Protein AF-A0A6A4LJL3-F1 (afdb_monomer)

Mean predicted aligned error: 9.76 Å

Secondary structure (DSSP, 8-state):
-TTHHHHT--HHHHHHHHHB----HHHHHHHHHHHHHHHHHHHHHTTTS-THHHHHHHHHHHHHHHHHHHS-HHHHHHHHHHHHHHHHHHHHHHHHHS-GGGS-TT--HHHHHHHHHHHHHHHHHHHB-

Solvent-accessible surface area (backbone atoms only — not comparable to full-atom values): 7055 Å² total; per-residue (Å²): 125,76,73,67,68,64,74,72,50,52,73,68,54,52,51,47,50,70,53,28,48,78,60,62,66,70,60,50,49,55,50,49,49,53,54,49,50,48,49,52,51,38,66,74,38,44,83,82,52,74,52,62,67,56,49,49,51,53,45,52,53,29,21,53,57,30,20,74,73,66,80,33,61,68,61,18,41,54,49,38,52,50,25,39,52,50,12,40,55,50,16,66,57,51,58,79,69,50,62,71,92,77,55,56,93,66,63,47,74,66,48,54,27,48,52,38,18,49,52,34,33,50,51,43,46,46,31,55,107

pLDDT: mean 75.43, std 11.94, range [40.31, 89.44]

Radius of gyration: 16.54 Å; Cα contacts (8 Å, |Δi|>4): 120; chains: 1; bounding box: 37×38×38 Å

InterPro domains:
  IPR021788 Protein CHAPERONE-LIKE PROTEIN OF POR1-like [PF11833] (4-128)
  IPR021788 Protein CHAPERONE-LIKE PROTEIN OF POR1-like [PTHR33372] (2-128)

Sequence (129 aa):
MLKKQVQESPPWFKNLLGFVEVPPTVIILRRLFLFAFIAGWSIMNSAETGPAFQVAISLGACIYFLNGKKKSLAKASMIGLGLLVAGWICGSFLVPAIPAALLHPSWTLELLTSLVAYVFLFLGCTFLK

Organism: NCBI:txid262921

Nearest PDB structures (foldseek):
  8e6n-assembly1_A  TM=2.607E-01  e=3.051E+00  Deinococcus radiodurans

Structure (mmCIF, N/CA/C/O backbone):
data_AF-A0A6A4LJL3-F1
#
_entry.id   AF-A0A6A4LJL3-F1
#
loop_
_atom_site.group_PDB
_atom_site.id
_atom_site.type_symbol
_atom_site.label_atom_id
_atom_site.label_alt_id
_atom_site.label_comp_id
_atom_site.label_asym_id
_atom_site.label_entity_id
_atom_site.label_seq_id
_atom_site.pdbx_PDB_ins_code
_atom_site.Cartn_x
_atom_site.Cartn_y
_atom_site.Cartn_z
_atom_site.occupancy
_atom_site.B_iso_or_equiv
_atom_site.auth_seq_id
_atom_site.auth_comp_id
_atom_site.auth_asym_id
_atom_site.auth_atom_id
_atom_site.pdbx_PDB_model_num
ATOM 1 N N . MET A 1 1 ? -22.811 -24.964 -1.509 1.00 40.31 1 MET A N 1
ATOM 2 C CA . MET A 1 1 ? -21.589 -25.774 -1.290 1.00 40.31 1 MET A CA 1
ATOM 3 C C . MET A 1 1 ? -20.350 -24.969 -0.861 1.00 40.31 1 MET A C 1
ATOM 5 O O . MET A 1 1 ? -19.487 -25.570 -0.241 1.00 40.31 1 MET A O 1
ATOM 9 N N . LEU A 1 2 ? -20.272 -23.636 -1.033 1.00 46.31 2 LEU A N 1
ATOM 10 C CA . LEU A 1 2 ? -19.121 -22.841 -0.543 1.00 46.31 2 LEU A CA 1
ATOM 11 C C . LEU A 1 2 ? -19.041 -22.647 0.988 1.00 46.31 2 LEU A C 1
ATOM 13 O O . LEU A 1 2 ? -17.956 -22.442 1.517 1.00 46.31 2 LEU A O 1
ATOM 17 N N . LYS A 1 3 ? -20.155 -22.736 1.732 1.00 47.81 3 LYS A N 1
ATOM 18 C CA . LYS A 1 3 ? -20.137 -22.529 3.197 1.00 47.81 3 LYS A CA 1
ATOM 19 C C . LYS A 1 3 ? -19.410 -23.627 3.988 1.00 47.81 3 LYS A C 1
ATOM 21 O O . LYS A 1 3 ? -18.960 -23.348 5.092 1.00 47.81 3 LYS A O 1
ATOM 26 N N . LYS A 1 4 ? -19.267 -24.846 3.446 1.00 42.78 4 LYS A N 1
ATOM 27 C CA . LYS A 1 4 ? -18.616 -25.962 4.164 1.00 42.78 4 LYS A CA 1
ATOM 28 C C . LYS A 1 4 ? -17.084 -25.868 4.195 1.00 42.78 4 LYS A C 1
ATOM 30 O O . LYS A 1 4 ? -16.488 -26.365 5.136 1.00 42.78 4 LYS A O 1
ATOM 35 N N . GLN A 1 5 ? -16.453 -25.184 3.238 1.00 48.59 5 GLN A N 1
ATOM 36 C CA . GLN A 1 5 ? -14.987 -25.027 3.191 1.00 48.59 5 GLN A CA 1
ATOM 37 C C . GLN A 1 5 ? -14.458 -23.977 4.190 1.00 48.59 5 GLN A C 1
ATOM 39 O O . GLN A 1 5 ? -13.281 -23.968 4.529 1.00 48.59 5 GLN A O 1
ATOM 44 N N . VAL A 1 6 ? -15.330 -23.103 4.705 1.00 52.81 6 VAL A N 1
ATOM 45 C CA . VAL A 1 6 ? -14.954 -22.052 5.671 1.00 52.81 6 VAL A CA 1
ATOM 46 C C . VAL A 1 6 ? -14.882 -22.588 7.108 1.00 52.81 6 VAL A C 1
ATOM 48 O O . VAL A 1 6 ? -14.152 -22.054 7.939 1.00 52.81 6 VAL A O 1
ATOM 51 N N . GLN A 1 7 ? -15.610 -23.661 7.424 1.00 48.47 7 GLN A N 1
ATOM 52 C CA . GLN A 1 7 ? -15.701 -24.176 8.795 1.00 48.47 7 GLN A CA 1
ATOM 53 C C . GLN A 1 7 ? -14.464 -25.001 9.208 1.00 48.47 7 GLN A C 1
ATOM 55 O O . GLN A 1 7 ? -14.055 -24.936 10.369 1.00 48.47 7 GLN A O 1
ATOM 60 N N . GLU A 1 8 ? -13.820 -25.647 8.230 1.00 47.78 8 GLU A N 1
ATOM 61 C CA . GLU A 1 8 ? -12.560 -26.411 8.330 1.00 47.78 8 GLU A CA 1
ATOM 62 C C . GLU A 1 8 ? -11.305 -25.534 8.167 1.00 47.78 8 GLU A C 1
ATOM 64 O O . GLU A 1 8 ? -10.205 -26.022 7.922 1.00 47.78 8 GLU A O 1
ATOM 69 N N . SER A 1 9 ? -11.440 -24.209 8.264 1.00 51.44 9 SER A N 1
ATOM 70 C CA . SER A 1 9 ? -10.271 -23.339 8.184 1.00 51.44 9 SER A CA 1
ATOM 71 C C . SER A 1 9 ? -9.403 -23.525 9.443 1.00 51.44 9 SER A C 1
ATOM 73 O O . SER A 1 9 ? -9.909 -23.348 10.560 1.00 51.44 9 SER A O 1
ATOM 75 N N . PRO A 1 10 ? -8.119 -23.899 9.283 1.00 61.06 10 PRO A N 1
ATOM 76 C CA . PRO A 1 10 ? -7.225 -24.273 10.377 1.00 61.06 10 PRO A CA 1
ATOM 77 C C . PRO A 1 10 ? -7.062 -23.141 11.409 1.00 61.06 10 PRO A C 1
ATOM 79 O O . PRO A 1 10 ? -7.276 -21.970 11.085 1.00 61.06 10 PRO A O 1
ATOM 82 N N . PRO A 1 11 ? -6.680 -23.445 12.665 1.00 62.72 11 PRO A N 1
ATOM 83 C CA . PRO A 1 11 ? -6.631 -22.461 13.754 1.00 62.72 11 PRO A CA 1
ATOM 84 C C . PRO A 1 11 ? -5.751 -21.241 13.440 1.00 62.72 11 PRO A C 1
ATOM 86 O O . PRO A 1 11 ? -6.071 -20.133 13.861 1.00 62.72 11 PRO A O 1
ATOM 89 N N . TRP A 1 12 ? -4.710 -21.402 12.617 1.00 63.44 12 TRP A N 1
ATOM 90 C CA . TRP A 1 12 ? -3.900 -20.285 12.120 1.00 63.44 12 TRP A CA 1
ATOM 91 C C . TRP A 1 12 ? -4.677 -19.342 11.185 1.00 63.44 12 TRP A C 1
ATOM 93 O O . TRP A 1 12 ? -4.475 -18.134 11.239 1.00 63.44 12 TRP A O 1
ATOM 103 N N . PHE A 1 13 ? -5.609 -19.861 10.379 1.00 66.25 13 PHE A N 1
ATOM 104 C CA . PHE A 1 13 ? -6.457 -19.075 9.479 1.00 66.25 13 PHE A CA 1
ATOM 105 C C . PHE A 1 13 ? -7.513 -18.289 10.259 1.00 66.25 13 PHE A C 1
ATOM 107 O O . PHE A 1 13 ? -7.790 -17.135 9.947 1.00 66.25 13 PHE A O 1
ATOM 114 N N . LYS A 1 14 ? -8.061 -18.883 11.328 1.00 62.69 14 LYS A N 1
ATOM 115 C CA . LYS A 1 14 ? -8.950 -18.183 12.270 1.00 62.69 14 LYS A CA 1
ATOM 116 C C . LYS A 1 14 ? -8.205 -17.100 13.058 1.00 62.69 14 LYS A C 1
ATOM 118 O O . LYS A 1 14 ? -8.754 -16.018 13.231 1.00 62.69 14 LYS A O 1
ATOM 123 N N . ASN A 1 15 ? -6.953 -17.338 13.463 1.00 66.44 15 ASN A N 1
ATOM 124 C CA . ASN A 1 15 ? -6.105 -16.305 14.074 1.00 66.44 15 ASN A CA 1
ATOM 125 C C . ASN A 1 15 ? -5.753 -15.180 13.090 1.00 66.44 15 ASN A C 1
ATOM 127 O O . ASN A 1 15 ? -5.806 -14.009 13.465 1.00 66.44 15 ASN A O 1
ATOM 131 N N . LEU A 1 16 ? -5.452 -15.517 11.831 1.00 64.56 16 LEU A N 1
ATOM 132 C CA . LEU A 1 16 ? -5.260 -14.526 10.773 1.00 64.56 16 LEU A CA 1
ATOM 133 C C . LEU A 1 16 ? -6.531 -13.711 10.552 1.00 64.56 16 LEU A C 1
ATOM 135 O O . LEU A 1 16 ? -6.443 -12.496 10.564 1.00 64.56 16 LEU A O 1
ATOM 139 N N . LEU A 1 17 ? -7.705 -14.341 10.444 1.00 60.09 17 LEU A N 1
ATOM 140 C CA . LEU A 1 17 ? -9.000 -13.651 10.347 1.00 60.09 17 LEU A CA 1
ATOM 141 C C . LEU A 1 17 ? -9.346 -12.835 11.607 1.00 60.09 17 LEU A C 1
ATOM 143 O O . LEU A 1 17 ? -10.071 -11.850 11.523 1.00 60.09 17 LEU A O 1
ATOM 147 N N . GLY A 1 18 ? -8.829 -13.210 12.778 1.00 63.78 18 GLY A N 1
ATOM 148 C CA . GLY A 1 18 ? -8.961 -12.426 14.010 1.00 63.78 18 GLY A CA 1
ATOM 149 C C . GLY A 1 18 ? -8.154 -11.124 13.968 1.00 63.78 18 GLY A C 1
ATOM 150 O O . GLY A 1 18 ? -8.633 -10.081 14.419 1.00 63.78 18 GLY A O 1
ATOM 151 N N . PHE A 1 19 ? -6.959 -11.174 13.373 1.00 60.72 19 PHE A N 1
ATOM 152 C CA . PHE A 1 19 ? -6.115 -10.007 13.095 1.00 60.72 19 PHE A CA 1
ATOM 153 C C . PHE A 1 19 ? -6.534 -9.239 11.834 1.00 60.72 19 PHE A C 1
ATOM 155 O O . PHE A 1 19 ? -6.229 -8.050 11.716 1.00 60.72 19 PHE A O 1
ATOM 162 N N . VAL A 1 20 ? -7.237 -9.909 10.917 1.00 65.25 20 VAL A N 1
ATOM 163 C CA . VAL A 1 20 ? -7.650 -9.398 9.615 1.00 65.25 20 VAL A CA 1
ATOM 164 C C . VAL A 1 20 ? -9.148 -9.127 9.583 1.00 65.25 20 VAL A C 1
ATOM 166 O O . VAL A 1 20 ? -9.962 -10.009 9.321 1.00 65.25 20 VAL A O 1
ATOM 169 N N . GLU A 1 21 ? -9.539 -7.881 9.833 1.00 64.00 21 GLU A N 1
ATOM 170 C CA . GLU A 1 21 ? -10.948 -7.506 9.763 1.00 64.00 21 GLU A CA 1
ATOM 171 C C . GLU A 1 21 ? -11.334 -7.214 8.318 1.00 64.00 21 GLU A C 1
ATOM 173 O O . GLU A 1 21 ? -11.087 -6.113 7.840 1.00 64.00 21 GLU A O 1
ATOM 178 N N . VAL A 1 22 ? -11.950 -8.187 7.636 1.00 62.38 22 VAL A N 1
ATOM 179 C CA . VAL A 1 22 ? -12.444 -8.023 6.261 1.00 62.38 22 VAL A CA 1
ATOM 180 C C . VAL A 1 22 ? -13.530 -6.939 6.249 1.00 62.38 22 VAL A C 1
ATOM 182 O O . VAL A 1 22 ? -14.636 -7.173 6.747 1.00 62.38 22 VAL A O 1
ATOM 185 N N . PRO A 1 23 ? -13.243 -5.733 5.726 1.00 64.62 23 PRO A N 1
ATOM 186 C CA . PRO A 1 23 ? -14.218 -4.662 5.716 1.00 64.62 23 PRO A CA 1
ATOM 187 C C . PRO A 1 23 ? -15.289 -4.950 4.650 1.00 64.62 23 PRO A C 1
ATOM 189 O O . PRO A 1 23 ? -15.084 -5.792 3.772 1.00 64.62 23 PRO A O 1
ATOM 192 N N . PRO A 1 24 ? -16.435 -4.245 4.686 1.00 71.56 24 PRO A N 1
ATOM 193 C CA . PRO A 1 24 ? -17.473 -4.362 3.668 1.00 71.56 24 PRO A CA 1
ATOM 194 C C . PRO A 1 24 ? -16.888 -4.310 2.255 1.00 71.56 24 PRO A C 1
ATOM 196 O O . PRO A 1 24 ? -16.074 -3.432 1.956 1.00 71.56 24 PRO A O 1
ATOM 199 N N . THR A 1 25 ? -17.333 -5.208 1.372 1.00 70.25 25 THR A N 1
ATOM 200 C CA . THR A 1 25 ? -16.815 -5.353 -0.001 1.00 70.25 25 THR A CA 1
ATOM 201 C C . THR A 1 25 ? -16.787 -4.025 -0.760 1.00 70.25 25 THR A C 1
ATOM 203 O O . THR A 1 25 ? -15.860 -3.765 -1.515 1.00 70.25 25 THR A O 1
ATOM 206 N N . VAL A 1 26 ? -17.744 -3.135 -0.491 1.00 74.81 26 VAL A N 1
ATOM 207 C CA . VAL A 1 26 ? -17.833 -1.786 -1.073 1.00 74.81 26 VAL A CA 1
ATOM 208 C C . VAL A 1 26 ? -16.612 -0.915 -0.737 1.00 74.81 26 VAL A C 1
ATOM 210 O O . VAL A 1 26 ? -16.129 -0.163 -1.580 1.00 74.81 26 VAL A O 1
ATOM 213 N N . ILE A 1 27 ? -16.073 -1.031 0.481 1.00 76.31 27 ILE A N 1
ATOM 214 C CA . ILE A 1 27 ? -14.883 -0.293 0.933 1.00 76.31 27 ILE A CA 1
ATOM 215 C C . ILE A 1 27 ? -13.625 -0.865 0.279 1.00 76.31 27 ILE A C 1
ATOM 217 O O . ILE A 1 27 ? -12.773 -0.099 -0.171 1.00 76.31 27 ILE A O 1
ATOM 221 N N . ILE A 1 28 ? -13.532 -2.196 0.195 1.00 79.00 28 ILE A N 1
ATOM 222 C CA . ILE A 1 28 ? -12.442 -2.893 -0.501 1.00 79.00 28 ILE A CA 1
ATOM 223 C C . ILE A 1 28 ? -12.407 -2.452 -1.960 1.00 79.00 28 ILE A C 1
ATOM 225 O O . ILE A 1 28 ? -11.370 -2.008 -2.438 1.00 79.00 28 ILE A O 1
ATOM 229 N N . LEU A 1 29 ? -13.554 -2.507 -2.640 1.00 79.88 29 LEU A N 1
ATOM 230 C CA . LEU A 1 29 ? -13.675 -2.138 -4.044 1.00 79.88 29 LEU A CA 1
ATOM 231 C C . LEU A 1 29 ? -13.299 -0.670 -4.260 1.00 79.88 29 LEU A C 1
ATOM 233 O O . LEU A 1 29 ? -12.522 -0.373 -5.156 1.00 79.88 29 LEU A O 1
ATOM 237 N N . ARG A 1 30 ? -13.773 0.248 -3.406 1.00 81.38 30 ARG A N 1
ATOM 238 C CA . ARG A 1 30 ? -13.450 1.682 -3.500 1.00 81.38 30 ARG A CA 1
ATOM 239 C C . ARG A 1 30 ? -11.949 1.951 -3.372 1.00 81.38 30 ARG A C 1
ATOM 241 O O . ARG A 1 30 ? -11.411 2.777 -4.104 1.00 81.38 30 ARG A O 1
ATOM 248 N N . ARG A 1 31 ? -11.272 1.255 -2.455 1.00 83.44 31 ARG A N 1
ATOM 249 C CA . ARG A 1 31 ? -9.812 1.338 -2.295 1.00 83.44 31 ARG A CA 1
ATOM 250 C C . ARG A 1 31 ? -9.104 0.715 -3.488 1.00 83.44 31 ARG A C 1
ATOM 252 O O . ARG A 1 31 ? -8.224 1.348 -4.051 1.00 83.44 31 ARG A O 1
ATOM 259 N N . LEU A 1 32 ? -9.528 -0.474 -3.906 1.00 84.06 32 LEU A N 1
ATOM 260 C CA . LEU A 1 32 ? -8.944 -1.192 -5.033 1.00 84.06 32 LEU A CA 1
ATOM 261 C C . LEU A 1 32 ? -9.041 -0.362 -6.309 1.00 84.06 32 LEU A C 1
ATOM 263 O O . LEU A 1 32 ? -8.049 -0.234 -7.007 1.00 84.06 32 LEU A O 1
ATOM 267 N N . PHE A 1 33 ? -10.184 0.275 -6.562 1.00 85.88 33 PHE A N 1
ATOM 268 C CA . PHE A 1 33 ? -10.351 1.205 -7.674 1.00 85.88 33 PHE A CA 1
ATOM 269 C C . PHE A 1 33 ? -9.369 2.368 -7.598 1.00 85.88 33 PHE A C 1
ATOM 271 O O . PHE A 1 33 ? -8.748 2.677 -8.604 1.00 85.88 33 PHE A O 1
ATOM 278 N N . LEU A 1 34 ? -9.193 2.985 -6.426 1.00 86.06 34 LEU A N 1
ATOM 279 C CA . LEU A 1 34 ? -8.262 4.100 -6.252 1.00 86.06 34 LEU A CA 1
ATOM 280 C C . LEU A 1 34 ? -6.809 3.673 -6.510 1.00 86.06 34 LEU A C 1
ATOM 282 O O . LEU A 1 34 ? -6.115 4.317 -7.291 1.00 86.06 34 LEU A O 1
ATOM 286 N N . PHE A 1 35 ? -6.367 2.559 -5.923 1.00 84.94 35 PHE A N 1
ATOM 287 C CA . PHE A 1 35 ? -5.023 2.020 -6.155 1.00 84.94 35 PHE A CA 1
ATOM 288 C C . PHE A 1 35 ? -4.831 1.542 -7.601 1.00 84.94 35 PHE A C 1
ATOM 290 O O . PHE A 1 35 ? -3.772 1.779 -8.171 1.00 84.94 35 PHE A O 1
ATOM 297 N N . ALA A 1 36 ? -5.846 0.936 -8.222 1.00 86.69 36 ALA A N 1
ATOM 298 C CA . ALA A 1 36 ? -5.803 0.505 -9.618 1.00 86.69 36 ALA A CA 1
ATOM 299 C C . ALA A 1 36 ? -5.757 1.695 -10.585 1.00 86.69 36 ALA A C 1
ATOM 301 O O . ALA A 1 36 ? -5.011 1.654 -11.559 1.00 86.69 36 ALA A O 1
ATOM 302 N N . PHE A 1 37 ? -6.494 2.774 -10.302 1.00 88.69 37 PHE A N 1
ATOM 303 C CA . PHE A 1 37 ? -6.424 4.009 -11.084 1.00 88.69 37 PHE A CA 1
ATOM 304 C C . PHE A 1 37 ? -5.042 4.645 -10.986 1.00 88.69 37 PHE A C 1
ATOM 306 O O . PHE A 1 37 ? -4.470 5.026 -12.001 1.00 88.69 37 PHE A O 1
ATOM 313 N N . ILE A 1 38 ? -4.487 4.726 -9.774 1.00 86.75 38 ILE A N 1
ATOM 314 C CA . ILE A 1 38 ? -3.144 5.265 -9.548 1.00 86.75 38 ILE A CA 1
ATOM 315 C C . ILE A 1 38 ? -2.095 4.393 -10.248 1.00 86.75 38 ILE A C 1
ATOM 317 O O . ILE A 1 38 ? -1.220 4.933 -10.917 1.00 86.75 38 ILE A O 1
ATOM 321 N N . ALA A 1 39 ? -2.211 3.067 -10.156 1.00 85.12 39 ALA A N 1
ATOM 322 C CA . ALA A 1 39 ? -1.336 2.120 -10.843 1.00 85.12 39 ALA A CA 1
ATOM 323 C C . ALA A 1 39 ? -1.416 2.268 -12.370 1.00 85.12 39 ALA A C 1
ATOM 325 O O . ALA A 1 39 ? -0.384 2.384 -13.025 1.00 85.12 39 ALA A O 1
ATOM 326 N N . GLY A 1 40 ? -2.624 2.341 -12.936 1.00 85.81 40 GLY A N 1
ATOM 327 C CA . GLY A 1 40 ? -2.832 2.574 -14.367 1.00 85.81 40 GLY A CA 1
ATOM 328 C C . GLY A 1 40 ? -2.264 3.920 -14.822 1.00 85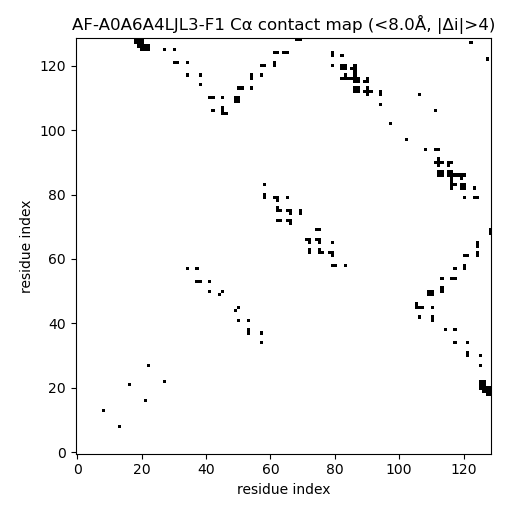.81 40 GLY A C 1
ATOM 329 O O . GLY A 1 40 ? -1.536 3.981 -15.810 1.00 85.81 40 GLY A O 1
ATOM 330 N N . TRP A 1 41 ? -2.500 4.982 -14.047 1.00 84.25 41 TRP A N 1
ATOM 331 C CA . TRP A 1 41 ? -1.897 6.295 -14.284 1.00 84.25 41 TRP A CA 1
ATOM 332 C C . TRP A 1 41 ? -0.369 6.233 -14.232 1.00 84.25 41 TRP A C 1
ATOM 334 O O . TRP A 1 41 ? 0.303 6.920 -14.993 1.00 84.25 41 TRP A O 1
ATOM 344 N N . SER A 1 42 ? 0.185 5.402 -13.346 1.00 81.94 42 SER A N 1
ATOM 345 C CA . SER A 1 42 ? 1.630 5.228 -13.168 1.00 81.94 42 SER A CA 1
ATOM 346 C C . SER A 1 42 ? 2.237 4.589 -14.392 1.00 81.94 42 SER A C 1
ATOM 348 O O . SER A 1 42 ? 3.189 5.132 -14.934 1.00 81.94 42 SER A O 1
ATOM 350 N N . ILE A 1 43 ? 1.612 3.527 -14.901 1.00 79.81 43 ILE A N 1
ATOM 351 C CA . ILE A 1 43 ? 2.039 2.833 -16.120 1.00 79.81 43 ILE A CA 1
ATOM 352 C C . ILE A 1 43 ? 1.985 3.770 -17.338 1.00 79.81 43 ILE A C 1
ATOM 354 O O . ILE A 1 43 ? 2.900 3.766 -18.156 1.00 79.81 43 ILE A O 1
ATOM 358 N N . MET A 1 44 ? 0.953 4.614 -17.447 1.00 79.94 44 MET A N 1
ATOM 359 C CA . MET A 1 44 ? 0.825 5.565 -18.560 1.00 79.94 44 MET A CA 1
ATOM 360 C C . MET A 1 44 ? 1.835 6.722 -18.496 1.00 79.94 44 MET A C 1
ATOM 362 O O . MET A 1 44 ? 2.349 7.123 -19.534 1.00 79.94 44 MET A O 1
ATOM 366 N N . ASN A 1 45 ? 2.138 7.246 -17.301 1.00 74.69 45 ASN A N 1
ATOM 367 C CA . ASN A 1 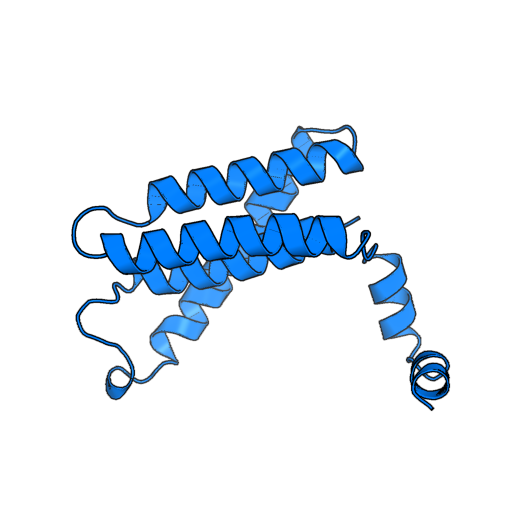45 ? 3.090 8.352 -17.098 1.00 74.69 45 ASN A CA 1
ATOM 368 C C . ASN A 1 45 ? 4.520 7.894 -16.753 1.00 74.69 45 ASN A C 1
ATOM 370 O O . ASN A 1 45 ? 5.380 8.729 -16.474 1.00 74.69 45 ASN A O 1
ATOM 374 N N . SER A 1 46 ? 4.799 6.585 -16.799 1.00 66.25 46 SER A N 1
ATOM 375 C CA . SER A 1 46 ? 6.096 5.994 -16.420 1.00 66.25 46 SER A CA 1
ATOM 376 C C . SER A 1 46 ? 7.288 6.571 -17.183 1.00 66.25 46 SER A C 1
ATOM 378 O O . SER A 1 46 ? 8.418 6.478 -16.711 1.00 66.25 46 SER A O 1
ATOM 380 N N . ALA A 1 47 ? 7.034 7.138 -18.363 1.00 61.97 47 ALA A N 1
ATOM 381 C CA . ALA A 1 47 ? 8.048 7.674 -19.256 1.00 61.97 47 ALA A CA 1
ATOM 382 C C . ALA A 1 47 ? 8.509 9.101 -18.900 1.00 61.97 47 ALA A C 1
ATOM 384 O O . ALA A 1 47 ? 9.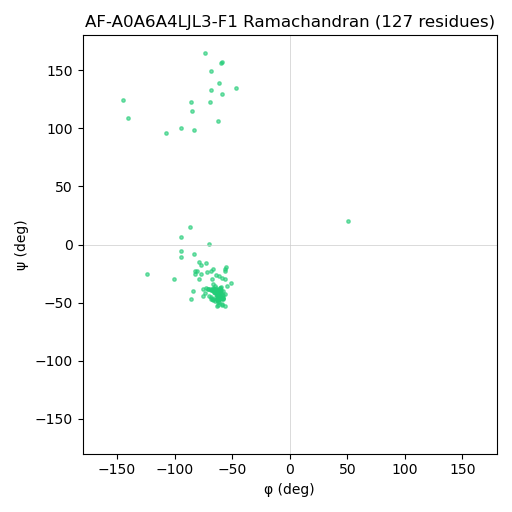619 9.464 -19.274 1.00 61.97 47 ALA A O 1
ATOM 385 N N . GLU A 1 48 ? 7.704 9.901 -18.184 1.00 62.47 48 GLU A N 1
ATOM 386 C CA . GLU A 1 48 ? 7.977 11.343 -18.007 1.00 62.47 48 GLU A CA 1
ATOM 387 C C . GLU A 1 48 ? 8.068 11.802 -16.548 1.00 62.47 48 GLU A C 1
ATOM 389 O O . GLU A 1 48 ? 8.720 12.801 -16.248 1.00 62.47 48 GLU A O 1
ATOM 394 N N . THR A 1 49 ? 7.434 11.106 -15.602 1.00 64.25 49 THR A N 1
ATOM 395 C CA . THR A 1 49 ? 7.492 11.473 -14.180 1.00 64.25 49 THR A CA 1
ATOM 396 C C . THR A 1 49 ? 7.498 10.210 -13.329 1.00 64.25 49 THR A C 1
ATOM 398 O O . THR A 1 49 ? 6.618 9.363 -13.453 1.00 64.25 49 THR A O 1
ATOM 401 N N . GLY A 1 50 ? 8.503 10.060 -12.464 1.00 66.56 50 GLY A N 1
ATOM 402 C CA . GLY A 1 50 ? 8.640 8.874 -11.618 1.00 66.56 50 GLY A CA 1
ATOM 403 C C . GLY A 1 50 ? 7.435 8.646 -10.684 1.00 66.56 50 GLY A C 1
ATOM 404 O O . GLY A 1 50 ? 6.746 9.598 -10.303 1.00 66.56 50 GLY A O 1
ATOM 405 N N . PRO A 1 51 ? 7.201 7.401 -10.231 1.00 80.69 51 PRO A N 1
ATOM 406 C CA . PRO A 1 51 ? 6.002 7.007 -9.478 1.00 80.69 51 PRO A CA 1
ATOM 407 C C . PRO A 1 51 ? 5.918 7.577 -8.049 1.00 80.69 51 PRO A C 1
ATOM 409 O O . PRO A 1 51 ? 4.948 7.331 -7.332 1.00 80.69 51 PRO A O 1
ATOM 412 N N . ALA A 1 52 ? 6.898 8.367 -7.606 1.00 84.31 52 ALA A N 1
ATOM 413 C CA . ALA A 1 52 ? 7.001 8.868 -6.235 1.00 84.31 52 ALA A CA 1
ATOM 414 C C . ALA A 1 52 ? 5.759 9.651 -5.770 1.00 84.31 52 ALA A C 1
ATOM 416 O O . ALA A 1 52 ? 5.264 9.436 -4.662 1.00 84.31 52 ALA A O 1
ATOM 417 N N . PHE A 1 53 ? 5.204 10.519 -6.623 1.00 83.56 53 PHE A N 1
ATOM 418 C CA . PHE A 1 53 ? 3.996 11.283 -6.287 1.00 83.56 53 PHE A CA 1
ATOM 419 C C . PHE A 1 53 ? 2.786 10.367 -6.062 1.00 83.56 53 PHE A C 1
ATOM 421 O O . PHE A 1 53 ? 1.989 10.541 -5.140 1.00 83.56 53 PHE A O 1
ATOM 428 N N . GLN A 1 54 ? 2.692 9.331 -6.881 1.00 84.81 54 GLN A N 1
ATOM 429 C CA . GLN A 1 54 ? 1.622 8.348 -6.843 1.00 84.81 54 GLN A CA 1
ATOM 430 C C . GLN A 1 54 ? 1.745 7.456 -5.608 1.00 84.81 54 GLN A C 1
ATOM 432 O O . GLN A 1 54 ? 0.748 7.179 -4.939 1.00 84.81 54 GLN A O 1
ATOM 437 N N . VAL A 1 55 ? 2.981 7.107 -5.234 1.00 87.31 55 VAL A N 1
ATOM 438 C CA . VAL A 1 55 ? 3.303 6.467 -3.954 1.00 87.31 55 VAL A CA 1
ATOM 439 C C . VAL A 1 55 ? 2.882 7.327 -2.776 1.00 87.31 55 VAL A C 1
ATOM 441 O O . VAL A 1 55 ? 2.180 6.815 -1.902 1.00 87.31 55 VAL A O 1
ATOM 444 N N . ALA A 1 56 ? 3.189 8.621 -2.776 1.00 88.44 56 ALA A N 1
ATOM 445 C CA . ALA A 1 56 ? 2.780 9.521 -1.701 1.00 88.44 56 ALA A CA 1
ATOM 446 C C . ALA A 1 56 ? 1.250 9.600 -1.546 1.00 88.44 56 ALA A C 1
ATOM 448 O O . ALA A 1 56 ? 0.744 9.477 -0.428 1.00 88.44 56 ALA A O 1
ATOM 449 N N . ILE A 1 57 ? 0.500 9.726 -2.648 1.00 87.50 57 ILE A N 1
ATOM 450 C CA . ILE A 1 57 ? -0.975 9.714 -2.617 1.00 87.50 57 ILE A CA 1
ATOM 451 C C . ILE A 1 57 ? -1.490 8.383 -2.063 1.00 87.50 57 ILE A C 1
ATOM 453 O O . ILE A 1 57 ? -2.366 8.365 -1.197 1.00 87.50 57 ILE A O 1
ATOM 457 N N . SER A 1 58 ? -0.936 7.269 -2.540 1.00 86.62 58 SER A N 1
ATOM 458 C CA . SER A 1 58 ? -1.347 5.927 -2.129 1.00 86.62 58 SER A CA 1
ATOM 459 C C . SER A 1 58 ? -1.089 5.679 -0.632 1.00 86.62 58 SER A C 1
ATOM 461 O O . SER A 1 58 ? -1.945 5.140 0.076 1.00 86.62 58 SER A O 1
ATOM 463 N N . LEU A 1 59 ? 0.045 6.167 -0.119 1.00 89.00 59 LEU A N 1
ATOM 464 C CA . LEU A 1 59 ? 0.419 6.119 1.290 1.00 89.00 59 LEU A CA 1
ATOM 465 C C . LEU A 1 59 ? -0.495 7.021 2.127 1.00 89.00 59 LEU A C 1
ATOM 467 O O . LEU A 1 59 ? -1.010 6.584 3.153 1.00 89.00 59 LEU A O 1
ATOM 471 N N . GLY A 1 60 ? -0.757 8.247 1.673 1.00 88.19 60 GLY A N 1
ATOM 472 C CA . GLY A 1 60 ? -1.674 9.175 2.336 1.00 88.19 60 GLY A CA 1
ATOM 473 C C . GLY A 1 60 ? -3.092 8.610 2.442 1.00 88.19 60 GLY A C 1
ATOM 474 O O . GLY A 1 60 ? -3.685 8.627 3.522 1.00 88.19 60 GLY A O 1
ATOM 475 N N . ALA A 1 61 ? -3.610 8.024 1.358 1.00 87.25 61 ALA A N 1
ATOM 476 C CA . ALA A 1 61 ? -4.901 7.341 1.352 1.00 87.25 61 ALA A CA 1
ATOM 477 C C . ALA A 1 61 ? -4.914 6.149 2.324 1.00 87.25 61 ALA A C 1
ATOM 479 O O . ALA A 1 61 ? -5.848 6.006 3.115 1.00 87.25 61 ALA A O 1
ATOM 480 N N . CYS A 1 62 ? -3.859 5.329 2.314 1.00 87.44 62 CYS A N 1
ATOM 481 C CA . CYS A 1 62 ? -3.671 4.212 3.240 1.00 87.44 62 CYS A CA 1
ATOM 482 C C . CYS A 1 62 ? -3.732 4.685 4.705 1.00 87.44 62 CYS A C 1
ATOM 484 O O . CYS A 1 62 ? -4.571 4.210 5.475 1.00 87.44 62 CYS A O 1
ATOM 486 N N . ILE A 1 63 ? -2.931 5.689 5.073 1.00 87.56 63 ILE A N 1
ATOM 487 C CA . ILE A 1 63 ? -2.884 6.254 6.429 1.00 87.56 63 ILE A CA 1
ATOM 488 C C . ILE A 1 63 ? -4.237 6.849 6.827 1.00 87.56 63 ILE A C 1
ATOM 490 O O . ILE A 1 63 ? -4.698 6.607 7.941 1.00 87.56 63 ILE A O 1
ATOM 494 N N . TYR A 1 64 ? -4.905 7.582 5.932 1.00 84.94 64 TYR A N 1
ATOM 495 C CA . TYR A 1 64 ? -6.234 8.144 6.184 1.00 84.94 64 TYR A CA 1
ATOM 496 C C . TYR A 1 64 ? -7.256 7.050 6.525 1.00 84.94 64 TYR A C 1
ATOM 498 O O . TYR A 1 64 ? -7.975 7.142 7.525 1.00 84.94 64 TYR A O 1
ATOM 506 N N . PHE A 1 65 ? -7.27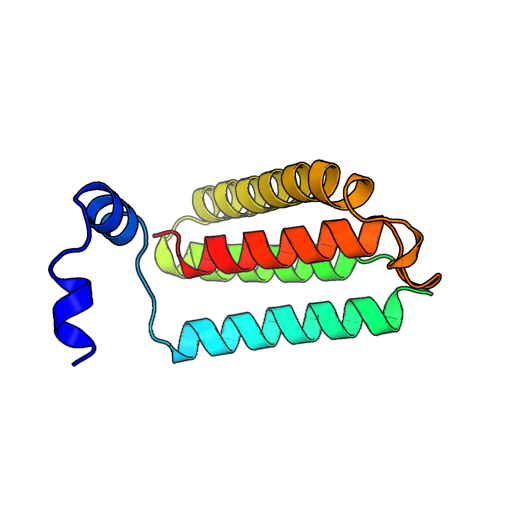2 5.966 5.747 1.00 82.12 65 PHE A N 1
ATOM 507 C CA . PHE A 1 65 ? -8.147 4.823 5.991 1.00 82.12 65 PHE A CA 1
ATOM 508 C C . PHE A 1 65 ? -7.833 4.088 7.299 1.00 82.12 65 PHE A C 1
ATOM 510 O O . PHE A 1 65 ? -8.759 3.710 8.022 1.00 82.12 65 PHE A O 1
ATOM 517 N N . LEU A 1 66 ? -6.550 3.898 7.614 1.00 82.00 66 LEU A N 1
ATOM 518 C CA . LEU A 1 66 ? -6.106 3.295 8.874 1.00 82.00 66 LEU A CA 1
ATOM 519 C C . LEU A 1 66 ? -6.430 4.185 10.081 1.00 82.00 66 LEU A C 1
ATOM 521 O O . LEU A 1 66 ? -6.827 3.678 11.131 1.00 82.00 66 LEU A O 1
ATOM 525 N N . ASN A 1 67 ? -6.314 5.506 9.942 1.00 83.62 67 ASN A N 1
ATOM 526 C CA . ASN A 1 67 ? -6.652 6.454 11.000 1.00 83.62 67 ASN A CA 1
ATOM 527 C C . ASN A 1 67 ? -8.148 6.386 11.346 1.00 83.62 67 ASN A C 1
ATOM 529 O O . ASN A 1 67 ? -8.508 6.368 12.523 1.00 83.62 67 ASN A O 1
ATOM 533 N N . GLY A 1 68 ? -9.009 6.230 10.332 1.00 75.50 68 GLY A N 1
ATOM 534 C CA . GLY A 1 68 ? -10.446 6.010 10.526 1.00 75.50 68 GLY A CA 1
ATOM 535 C C . GLY A 1 68 ? -10.786 4.756 11.346 1.00 75.50 68 GLY A C 1
ATOM 536 O O . GLY A 1 68 ? -11.789 4.752 12.054 1.00 75.50 68 GLY A O 1
ATOM 537 N N . LYS A 1 69 ? -9.943 3.714 11.302 1.00 72.81 69 LYS A N 1
ATOM 538 C CA . LYS A 1 69 ? -10.103 2.473 12.085 1.00 72.81 69 LYS A CA 1
ATOM 539 C C . LYS A 1 69 ? -9.500 2.578 13.491 1.00 72.81 69 LYS A C 1
ATOM 541 O O . LYS A 1 69 ? -10.147 2.202 14.464 1.00 72.81 69 LYS A O 1
ATOM 546 N N . LYS A 1 70 ? -8.270 3.095 13.615 1.00 70.31 70 LYS A N 1
ATOM 547 C CA . LYS A 1 70 ? -7.494 3.044 14.872 1.00 70.31 70 LYS A CA 1
ATOM 548 C C . LYS A 1 70 ? -7.621 4.279 15.768 1.00 70.31 70 LYS A C 1
ATOM 550 O O . LYS A 1 70 ? -7.038 4.279 16.852 1.00 70.31 70 LYS A O 1
ATOM 555 N N . LYS A 1 71 ? -8.309 5.341 15.319 1.00 74.50 71 LYS A N 1
ATOM 556 C CA . LYS A 1 71 ? -8.388 6.662 15.988 1.00 74.50 71 LYS A CA 1
ATOM 557 C C . LYS A 1 71 ? -7.019 7.257 16.384 1.00 74.50 71 LYS A C 1
ATOM 559 O O . LYS A 1 71 ? -6.940 8.118 17.253 1.00 74.50 71 LYS A O 1
ATOM 564 N N . SER A 1 72 ? -5.928 6.794 15.772 1.00 79.25 72 SER A N 1
ATOM 565 C CA . SER A 1 72 ? -4.563 7.215 16.084 1.00 79.25 72 SER A CA 1
ATOM 566 C C . SER A 1 72 ? -3.761 7.350 14.800 1.00 79.25 72 SER A C 1
ATOM 568 O O . SER A 1 72 ? -3.387 6.355 14.170 1.00 79.25 72 SER A O 1
ATOM 570 N N . LEU A 1 73 ? -3.464 8.599 14.444 1.00 82.38 73 LEU A N 1
ATOM 571 C CA . LEU A 1 73 ? -2.707 8.940 13.244 1.00 82.38 73 LEU A CA 1
ATOM 572 C C . LEU A 1 73 ? -1.269 8.410 13.316 1.00 82.38 73 LEU A C 1
ATOM 574 O O . LEU A 1 73 ? -0.752 7.923 12.317 1.00 82.38 73 LEU A O 1
ATOM 578 N N . ALA A 1 74 ? -0.654 8.410 14.503 1.00 83.25 74 ALA A N 1
ATOM 579 C CA . ALA A 1 74 ? 0.699 7.889 14.701 1.00 83.25 74 ALA A CA 1
ATOM 580 C C . ALA A 1 74 ? 0.791 6.382 14.402 1.00 83.25 74 ALA A C 1
ATOM 582 O O . ALA A 1 74 ? 1.657 5.953 13.642 1.00 83.25 74 ALA A O 1
ATOM 583 N N . LYS A 1 75 ? -0.147 5.576 14.927 1.00 82.62 75 LYS A N 1
ATOM 584 C CA . LYS A 1 75 ? -0.187 4.131 14.641 1.00 82.62 75 LYS A CA 1
ATOM 585 C C . LYS A 1 75 ? -0.531 3.847 13.180 1.00 82.62 75 LYS A C 1
ATOM 587 O O . LYS A 1 75 ? 0.056 2.946 12.588 1.00 82.62 75 LYS A O 1
ATOM 592 N N . ALA A 1 76 ? -1.456 4.611 12.598 1.00 84.06 76 ALA A N 1
ATOM 593 C CA . ALA A 1 76 ? -1.808 4.497 11.185 1.00 84.06 76 ALA A CA 1
ATOM 594 C C . ALA A 1 76 ? -0.614 4.812 10.270 1.00 84.06 76 ALA A C 1
ATOM 596 O O . ALA A 1 76 ? -0.367 4.076 9.318 1.00 84.06 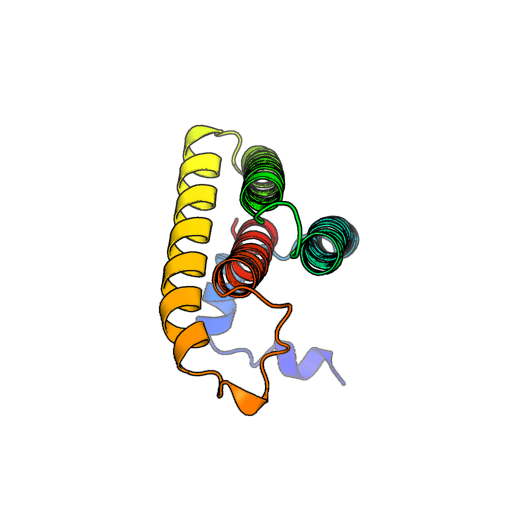76 ALA A O 1
ATOM 597 N N . SER A 1 77 ? 0.152 5.854 10.600 1.00 85.94 77 SER A N 1
ATOM 598 C CA . SER A 1 77 ? 1.353 6.259 9.868 1.00 85.94 77 SER A CA 1
ATOM 599 C C . SER A 1 77 ? 2.479 5.231 9.984 1.00 85.94 77 SER A C 1
ATOM 601 O O . SER A 1 77 ? 3.005 4.798 8.963 1.00 85.94 77 SER A O 1
ATOM 603 N N . MET A 1 78 ? 2.786 4.747 11.195 1.00 87.69 78 MET A N 1
ATOM 604 C CA . MET A 1 78 ? 3.785 3.683 11.385 1.00 87.69 78 MET A CA 1
ATOM 605 C C . MET A 1 78 ? 3.438 2.412 10.607 1.00 87.69 78 MET A C 1
ATOM 607 O O . MET A 1 78 ? 4.321 1.789 10.028 1.00 87.69 78 MET A O 1
ATOM 611 N N . ILE A 1 79 ? 2.160 2.030 10.576 1.00 86.56 79 ILE A N 1
ATOM 612 C CA . ILE A 1 79 ? 1.714 0.865 9.811 1.00 86.56 79 ILE A CA 1
ATOM 613 C C . ILE A 1 79 ? 1.799 1.132 8.308 1.00 86.56 79 ILE A C 1
ATOM 615 O O . ILE A 1 79 ? 2.289 0.275 7.581 1.00 86.56 79 ILE A O 1
ATOM 619 N N . GLY A 1 80 ? 1.368 2.308 7.840 1.00 86.81 80 GLY A N 1
ATOM 620 C CA . GLY A 1 80 ? 1.487 2.702 6.435 1.00 86.81 80 GLY A CA 1
ATOM 621 C C . GLY A 1 80 ? 2.940 2.688 5.955 1.00 86.81 80 GLY A C 1
ATOM 622 O O . GLY A 1 80 ? 3.235 2.101 4.918 1.00 86.81 80 GLY A O 1
ATOM 623 N N . LEU A 1 81 ? 3.861 3.251 6.742 1.00 88.94 81 LEU A N 1
ATOM 624 C CA . LEU A 1 81 ? 5.299 3.201 6.467 1.00 88.94 81 LEU A CA 1
ATOM 625 C C . LEU A 1 81 ? 5.850 1.775 6.546 1.00 88.94 81 LEU A C 1
ATOM 627 O O . LEU A 1 81 ? 6.625 1.380 5.683 1.00 88.94 81 LEU A O 1
ATOM 631 N N . GLY A 1 82 ? 5.417 0.977 7.523 1.00 89.44 82 GLY A N 1
ATOM 632 C CA . GLY A 1 82 ? 5.799 -0.432 7.618 1.00 89.44 82 GLY A CA 1
ATOM 633 C C . GLY A 1 82 ? 5.377 -1.237 6.386 1.00 89.44 82 GLY A C 1
ATOM 634 O O . GLY A 1 82 ? 6.157 -2.035 5.878 1.00 89.44 82 GLY A O 1
ATOM 635 N N . LEU A 1 83 ? 4.178 -0.983 5.859 1.00 88.88 83 LEU A N 1
ATOM 636 C CA . LEU A 1 83 ? 3.672 -1.597 4.628 1.00 88.88 83 LEU A CA 1
ATOM 637 C C . LEU A 1 83 ? 4.426 -1.125 3.389 1.00 88.88 83 LEU A C 1
ATOM 639 O O . LEU A 1 83 ? 4.701 -1.937 2.510 1.00 88.88 83 LEU A O 1
ATOM 643 N N . LEU A 1 84 ? 4.780 0.160 3.333 1.00 88.75 84 LEU A N 1
ATOM 644 C CA . LEU A 1 84 ? 5.610 0.708 2.265 1.00 88.75 84 LEU A CA 1
ATOM 645 C C . LEU A 1 84 ? 6.986 0.033 2.251 1.00 88.75 84 LEU A C 1
ATOM 647 O O . LEU A 1 84 ? 7.410 -0.454 1.210 1.00 88.75 84 LEU A O 1
ATOM 651 N N . VAL A 1 85 ? 7.655 -0.047 3.404 1.00 89.44 85 VAL A N 1
ATOM 652 C C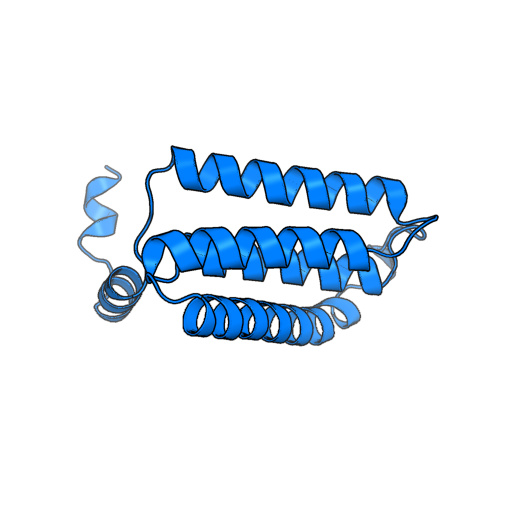A . VAL A 1 85 ? 8.970 -0.691 3.540 1.00 89.44 85 VAL A CA 1
ATOM 653 C C . VAL A 1 85 ? 8.881 -2.187 3.234 1.00 89.44 85 VAL A C 1
ATOM 655 O O . VAL A 1 85 ? 9.729 -2.710 2.519 1.00 89.44 85 VAL A O 1
ATOM 658 N N . ALA A 1 86 ? 7.842 -2.879 3.706 1.00 87.69 86 ALA A N 1
ATOM 659 C CA . ALA A 1 86 ? 7.626 -4.290 3.388 1.00 87.69 86 ALA A CA 1
ATOM 660 C C . ALA A 1 86 ? 7.401 -4.512 1.883 1.00 87.69 86 ALA A C 1
ATOM 662 O O . ALA A 1 86 ? 8.005 -5.411 1.298 1.00 87.69 86 ALA A O 1
ATOM 663 N N . GLY A 1 87 ? 6.578 -3.670 1.252 1.00 86.19 87 GLY A N 1
ATOM 664 C CA . GLY A 1 87 ? 6.346 -3.692 -0.189 1.00 86.19 87 GLY A CA 1
ATOM 665 C C . GLY A 1 87 ? 7.605 -3.368 -0.988 1.00 86.19 87 GLY A C 1
ATOM 666 O O . GLY A 1 87 ? 7.866 -4.022 -1.989 1.00 86.19 87 GLY A O 1
ATOM 667 N N . TRP A 1 88 ? 8.428 -2.440 -0.501 1.00 85.50 88 TRP A N 1
ATOM 668 C CA . TRP A 1 88 ? 9.719 -2.098 -1.093 1.00 85.50 88 TRP A CA 1
ATOM 669 C C . TRP A 1 88 ? 10.710 -3.262 -1.014 1.00 85.50 88 TRP A C 1
ATOM 671 O O . TRP A 1 88 ? 11.297 -3.632 -2.023 1.00 85.50 88 TRP A O 1
ATOM 681 N N . ILE A 1 89 ? 10.865 -3.890 0.158 1.00 87.25 89 ILE A N 1
ATOM 682 C CA . ILE A 1 89 ? 11.728 -5.071 0.332 1.00 87.25 89 ILE A CA 1
ATOM 683 C C . ILE A 1 89 ? 11.250 -6.214 -0.569 1.00 87.25 89 ILE A C 1
ATOM 685 O O . ILE A 1 89 ? 12.060 -6.844 -1.247 1.00 87.25 89 ILE A O 1
ATOM 689 N N . CYS A 1 90 ? 9.938 -6.463 -0.613 1.00 84.56 90 CYS A N 1
ATOM 690 C CA . CYS A 1 90 ? 9.361 -7.471 -1.498 1.00 84.56 90 CYS A CA 1
ATOM 691 C C . CYS A 1 90 ? 9.610 -7.129 -2.975 1.00 84.56 90 CYS A C 1
ATOM 693 O O . CYS A 1 90 ? 10.014 -8.002 -3.739 1.00 84.56 90 CYS A O 1
ATOM 695 N N . GLY A 1 91 ? 9.458 -5.859 -3.357 1.00 81.94 91 GLY A N 1
ATOM 696 C CA . GLY A 1 91 ? 9.785 -5.343 -4.683 1.00 81.94 91 GLY A CA 1
ATOM 697 C C . GLY A 1 91 ? 11.248 -5.584 -5.045 1.00 81.94 91 GLY A C 1
ATOM 698 O O . GLY A 1 91 ? 11.520 -6.144 -6.099 1.00 81.94 91 GLY A O 1
ATOM 699 N N . SER A 1 92 ? 12.187 -5.283 -4.148 1.00 83.25 92 SER A N 1
ATOM 700 C CA . SER A 1 92 ? 13.623 -5.508 -4.363 1.00 83.25 92 SER A CA 1
ATOM 701 C C . SER A 1 92 ? 13.998 -6.974 -4.576 1.00 83.25 92 SER A C 1
ATOM 703 O O . SER A 1 92 ? 14.992 -7.242 -5.240 1.00 83.25 92 SER A O 1
ATOM 705 N N . PHE A 1 93 ? 13.230 -7.923 -4.035 1.00 82.56 93 PHE A N 1
ATOM 706 C CA . PHE A 1 93 ? 13.411 -9.351 -4.320 1.00 82.56 93 PHE A CA 1
ATOM 707 C C . PHE A 1 93 ? 12.708 -9.782 -5.612 1.00 82.56 93 PHE A C 1
ATOM 709 O O . PHE A 1 93 ? 13.252 -10.575 -6.378 1.00 82.56 93 PHE A O 1
ATOM 716 N N . LEU A 1 94 ? 11.501 -9.268 -5.859 1.00 75.81 94 LEU A N 1
ATOM 717 C CA . LEU A 1 94 ? 10.657 -9.680 -6.979 1.00 75.81 94 LEU A CA 1
ATOM 718 C C . LEU A 1 94 ? 11.138 -9.104 -8.317 1.00 75.81 94 LEU A C 1
ATOM 720 O O . LEU A 1 94 ? 11.108 -9.794 -9.329 1.00 75.81 94 LEU A O 1
ATOM 724 N N . VAL A 1 95 ? 11.615 -7.862 -8.319 1.00 72.75 95 VAL A N 1
ATOM 725 C CA . VAL A 1 95 ? 12.113 -7.147 -9.500 1.00 72.75 95 VAL A CA 1
ATOM 726 C C . VAL A 1 95 ? 13.279 -7.879 -10.186 1.00 72.75 95 VAL A C 1
ATOM 728 O O . VAL A 1 95 ? 13.163 -8.146 -11.379 1.00 72.75 95 VAL A O 1
ATOM 731 N N . PRO A 1 96 ? 14.364 -8.273 -9.489 1.00 73.81 96 PRO A N 1
ATOM 732 C CA . PRO A 1 96 ? 15.448 -9.040 -10.104 1.00 73.81 96 PRO A CA 1
ATOM 733 C C . PRO A 1 96 ? 15.078 -10.499 -10.409 1.00 73.81 96 PRO A C 1
ATOM 735 O O . PRO A 1 96 ? 15.771 -11.145 -11.190 1.00 73.81 96 PRO A O 1
ATOM 738 N N . ALA A 1 97 ? 13.998 -11.028 -9.824 1.00 73.94 97 ALA A N 1
ATOM 739 C CA . ALA A 1 97 ? 13.495 -12.366 -10.136 1.00 73.94 97 ALA A CA 1
ATOM 740 C C . ALA A 1 97 ? 12.688 -12.421 -11.449 1.00 73.94 97 ALA A C 1
ATOM 742 O O . ALA A 1 97 ? 12.445 -13.513 -11.966 1.00 73.94 97 ALA A O 1
ATOM 743 N N . ILE A 1 98 ? 12.266 -11.275 -11.997 1.00 69.31 98 ILE A N 1
ATOM 744 C CA . ILE A 1 98 ? 11.520 -11.210 -13.257 1.00 69.31 98 ILE A CA 1
ATOM 745 C C . ILE A 1 98 ? 12.516 -11.189 -14.426 1.00 69.31 98 ILE A C 1
ATOM 747 O O . ILE A 1 98 ? 13.352 -10.287 -14.504 1.00 69.31 98 ILE A O 1
ATOM 751 N N . PRO A 1 99 ? 12.438 -12.148 -15.370 1.00 65.44 99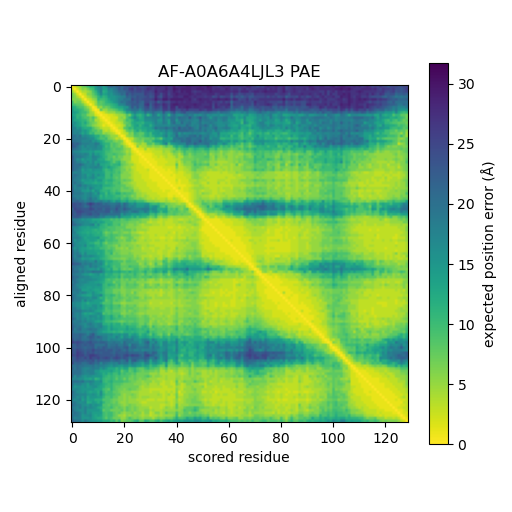 PRO A N 1
ATOM 752 C CA . PRO A 1 99 ? 13.290 -12.144 -16.551 1.00 65.44 99 PRO A CA 1
ATOM 753 C C . PRO A 1 99 ? 13.079 -10.856 -17.349 1.00 65.44 99 PRO A C 1
ATOM 755 O O . PRO A 1 99 ? 11.947 -10.531 -17.709 1.00 65.44 99 PRO A O 1
ATOM 758 N N . ALA A 1 100 ? 14.164 -10.164 -17.704 1.00 64.56 100 ALA A N 1
ATOM 759 C CA . ALA A 1 100 ? 14.117 -8.934 -18.503 1.00 64.56 100 ALA A CA 1
ATOM 760 C C . ALA A 1 100 ? 13.384 -9.099 -19.852 1.00 64.56 100 ALA A C 1
ATOM 762 O O . ALA A 1 100 ? 12.912 -8.122 -20.418 1.00 64.56 100 ALA A O 1
ATOM 763 N N . ALA A 1 101 ? 13.222 -10.335 -20.337 1.00 62.50 101 ALA A N 1
ATOM 764 C CA . ALA A 1 101 ? 12.439 -10.668 -21.526 1.00 62.50 101 ALA A CA 1
ATOM 765 C C . ALA A 1 101 ? 10.919 -10.424 -21.384 1.00 62.50 101 ALA A C 1
ATOM 767 O O . ALA A 1 101 ? 10.233 -10.294 -22.393 1.00 62.50 101 ALA A O 1
ATO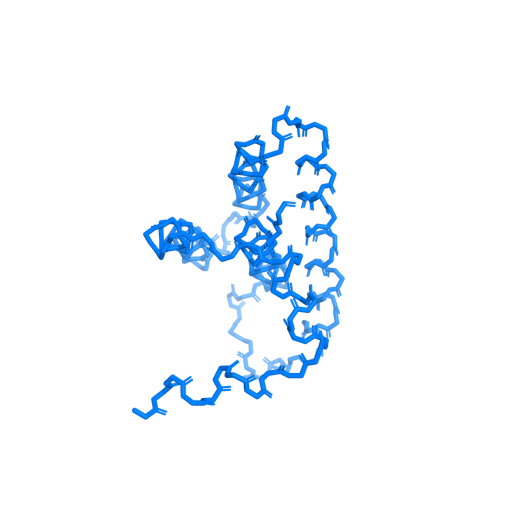M 768 N N . LEU A 1 102 ? 10.387 -10.370 -20.156 1.00 64.44 102 LEU A N 1
ATOM 769 C CA . LEU A 1 102 ? 8.987 -10.020 -19.868 1.00 64.44 102 LEU A CA 1
ATOM 770 C C . LEU A 1 102 ? 8.803 -8.528 -19.545 1.00 64.44 102 LEU A C 1
ATOM 772 O O . LEU A 1 102 ? 7.667 -8.058 -19.467 1.00 64.44 102 LEU A O 1
ATOM 776 N N . LEU A 1 103 ? 9.894 -7.782 -19.344 1.00 60.19 103 LEU A N 1
ATOM 777 C CA . LEU A 1 103 ? 9.843 -6.357 -19.040 1.00 60.19 103 LEU A CA 1
ATOM 778 C C . LEU A 1 103 ? 9.752 -5.551 -20.335 1.00 60.19 103 LEU A C 1
ATOM 780 O O . LEU A 1 103 ? 10.673 -5.526 -21.148 1.00 60.19 103 LEU A O 1
ATOM 784 N N . HIS A 1 104 ? 8.628 -4.859 -20.514 1.00 57.59 104 HIS A N 1
ATOM 785 C CA . HIS A 1 104 ? 8.509 -3.847 -21.555 1.00 57.59 104 HIS A CA 1
ATOM 786 C C . HIS A 1 104 ? 9.545 -2.731 -21.310 1.00 57.59 104 HIS A C 1
ATOM 788 O O . HIS A 1 104 ? 9.680 -2.288 -20.170 1.00 57.59 104 HIS A O 1
ATOM 794 N N . PRO A 1 105 ? 10.220 -2.202 -22.350 1.00 58.31 105 PRO A N 1
ATOM 795 C CA . PRO A 1 105 ? 11.244 -1.156 -22.212 1.00 58.31 105 PRO A CA 1
ATOM 796 C C . PRO A 1 105 ? 10.767 0.122 -21.503 1.00 58.31 105 PRO A C 1
ATOM 798 O O . PRO A 1 105 ? 11.576 0.890 -20.994 1.00 58.31 105 PRO A O 1
ATOM 801 N N . SER A 1 106 ? 9.454 0.361 -21.474 1.00 62.28 106 SER A N 1
ATOM 802 C CA . SER A 1 106 ? 8.816 1.495 -20.802 1.00 62.28 106 SER A CA 1
ATOM 803 C C . SER A 1 106 ? 8.583 1.297 -19.297 1.00 62.28 106 SER A C 1
ATOM 805 O O . SER A 1 106 ? 8.180 2.242 -18.622 1.00 62.28 106 SER A O 1
ATOM 807 N N . TRP A 1 107 ? 8.809 0.095 -18.753 1.00 65.25 107 TRP A N 1
ATOM 808 C CA . TRP A 1 107 ? 8.577 -0.219 -17.341 1.00 65.25 107 TRP A CA 1
ATOM 809 C C . TRP A 1 107 ? 9.876 -0.032 -16.561 1.00 65.25 107 TRP A C 1
ATOM 811 O O . TRP A 1 107 ? 10.765 -0.882 -16.578 1.00 65.25 107 TRP A O 1
ATOM 821 N N . THR A 1 108 ? 9.996 1.105 -15.876 1.00 71.88 108 THR A N 1
ATOM 822 C CA . THR A 1 108 ? 11.155 1.388 -15.024 1.00 71.88 108 THR A CA 1
ATOM 823 C C . THR A 1 108 ? 11.166 0.461 -13.805 1.00 71.88 108 THR A C 1
ATOM 825 O O . THR A 1 108 ? 10.119 0.059 -13.293 1.00 71.88 108 THR A O 1
ATOM 828 N N . LEU A 1 109 ? 12.358 0.125 -13.301 1.00 72.38 109 LEU A N 1
ATOM 829 C CA . LEU A 1 109 ? 12.515 -0.673 -12.074 1.00 72.38 109 LEU A CA 1
ATOM 830 C C . LEU A 1 109 ? 11.755 -0.039 -10.891 1.00 72.38 109 LEU A C 1
ATOM 832 O O . LEU A 1 109 ? 11.131 -0.747 -10.103 1.00 72.38 109 LEU A O 1
ATOM 836 N N . GLU A 1 110 ? 11.738 1.297 -10.851 1.00 76.06 110 GLU A N 1
ATOM 837 C CA . GLU A 1 110 ? 10.991 2.147 -9.916 1.00 76.06 110 GLU A CA 1
ATOM 838 C C . GLU A 1 110 ? 9.468 1.934 -9.995 1.00 76.06 110 GLU A C 1
ATOM 840 O O . GLU A 1 110 ? 8.772 1.936 -8.973 1.00 76.06 110 GLU A O 1
ATOM 845 N N . LEU A 1 111 ? 8.930 1.718 -11.200 1.00 78.56 111 LEU A N 1
ATOM 846 C CA . LEU A 1 111 ? 7.508 1.463 -11.417 1.00 78.56 111 LEU A CA 1
ATOM 847 C C . LEU A 1 111 ? 7.094 0.117 -10.826 1.00 78.56 111 LEU A C 1
ATOM 849 O O . LEU A 1 111 ? 6.089 0.049 -10.120 1.00 78.56 111 LEU A O 1
ATOM 853 N N . LEU A 1 112 ? 7.865 -0.946 -11.081 1.00 78.12 112 LEU A N 1
ATOM 854 C CA . LEU A 1 112 ? 7.541 -2.274 -10.556 1.00 78.12 112 LEU A CA 1
ATOM 855 C C . LEU A 1 112 ? 7.561 -2.300 -9.029 1.00 78.12 112 LEU A C 1
ATOM 857 O O . LEU A 1 112 ? 6.616 -2.804 -8.423 1.00 78.12 112 LEU A O 1
ATOM 861 N N . THR A 1 113 ? 8.610 -1.752 -8.406 1.00 82.69 113 THR A N 1
ATOM 862 C CA . THR A 1 113 ? 8.684 -1.685 -6.936 1.00 82.69 113 THR A CA 1
ATOM 863 C C . THR A 1 113 ? 7.524 -0.868 -6.360 1.00 82.69 113 THR A C 1
ATOM 865 O O . THR A 1 113 ? 6.886 -1.293 -5.394 1.00 82.69 113 THR A O 1
ATOM 868 N N . SER A 1 114 ? 7.143 0.232 -7.019 1.00 82.94 114 SER A N 1
ATOM 869 C CA . SER A 1 114 ? 5.978 1.034 -6.627 1.00 82.94 114 SER A CA 1
ATOM 870 C C . SER A 1 114 ? 4.661 0.265 -6.767 1.00 82.94 114 SER A C 1
ATOM 872 O O . SER A 1 114 ? 3.806 0.355 -5.887 1.00 82.94 114 SER A O 1
ATOM 874 N N . LEU A 1 115 ? 4.504 -0.546 -7.818 1.00 83.44 115 LEU A N 1
ATOM 875 C CA . LEU A 1 115 ? 3.333 -1.405 -8.018 1.00 83.44 115 LEU A CA 1
ATOM 876 C C . LEU A 1 115 ? 3.202 -2.444 -6.897 1.00 83.44 115 LEU A C 1
ATOM 878 O O . LEU A 1 115 ? 2.116 -2.638 -6.346 1.00 83.44 115 LEU A O 1
ATOM 882 N N . VAL A 1 116 ? 4.316 -3.080 -6.524 1.00 83.00 116 VAL A N 1
ATOM 883 C CA . VAL A 1 116 ? 4.358 -4.025 -5.398 1.00 83.00 116 VAL A CA 1
ATOM 884 C C . VAL A 1 116 ? 4.014 -3.302 -4.095 1.00 83.00 116 VAL A C 1
ATOM 886 O O . VAL A 1 116 ? 3.184 -3.788 -3.323 1.00 83.00 116 VAL A O 1
ATOM 889 N N . ALA A 1 117 ? 4.558 -2.104 -3.878 1.00 86.62 117 ALA A N 1
ATOM 890 C CA . ALA A 1 117 ? 4.215 -1.276 -2.729 1.00 86.62 117 ALA A CA 1
ATOM 891 C C . ALA A 1 117 ? 2.721 -0.908 -2.689 1.00 86.62 117 ALA A C 1
ATOM 893 O O . ALA A 1 117 ? 2.125 -0.958 -1.614 1.00 86.62 117 ALA A O 1
ATOM 894 N N . TYR A 1 118 ? 2.076 -0.616 -3.825 1.00 85.50 118 TYR A N 1
ATOM 895 C CA . TYR A 1 118 ? 0.627 -0.371 -3.891 1.00 85.50 118 TYR A CA 1
ATOM 896 C C . TYR A 1 118 ? -0.182 -1.584 -3.463 1.00 85.50 118 TYR A C 1
ATOM 898 O O . TYR A 1 118 ? -1.134 -1.437 -2.697 1.0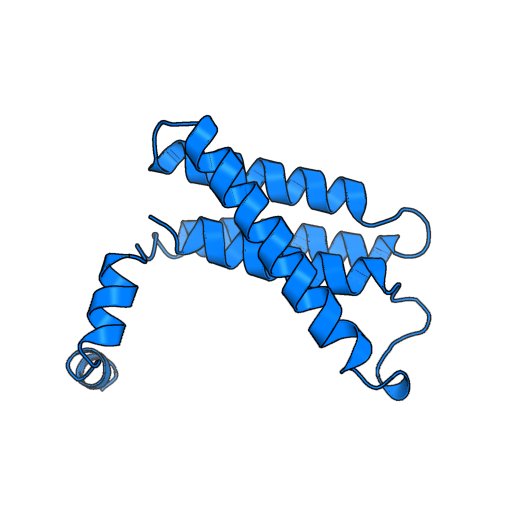0 85.50 118 TYR A O 1
ATOM 906 N N . VAL A 1 119 ? 0.207 -2.778 -3.915 1.00 84.38 119 VAL A N 1
ATOM 907 C CA . VAL A 1 119 ? -0.454 -4.026 -3.520 1.00 84.38 119 VAL A CA 1
ATOM 908 C C . VAL A 1 119 ? -0.297 -4.250 -2.019 1.00 84.38 119 VAL A C 1
ATOM 910 O O . VAL A 1 119 ? -1.289 -4.509 -1.340 1.00 84.38 119 VAL A O 1
ATOM 913 N N . PHE A 1 120 ? 0.909 -4.081 -1.475 1.00 84.19 120 PHE A N 1
ATOM 914 C CA . PHE A 1 120 ? 1.142 -4.211 -0.037 1.00 84.19 120 PHE A CA 1
ATOM 915 C C . PHE A 1 120 ? 0.351 -3.178 0.763 1.00 84.19 120 PHE A C 1
ATOM 917 O O . PHE A 1 120 ? -0.370 -3.559 1.679 1.00 84.19 120 PHE A O 1
ATOM 924 N N . LEU A 1 121 ? 0.404 -1.895 0.398 1.00 84.69 121 LEU A N 1
ATOM 925 C CA . LEU A 1 121 ? -0.368 -0.833 1.047 1.00 84.69 121 LEU A CA 1
ATOM 926 C C . LEU A 1 121 ? -1.870 -1.117 0.994 1.00 84.69 121 LEU A C 1
ATOM 928 O O . LEU A 1 121 ? -2.548 -0.967 2.011 1.00 84.69 121 LEU A O 1
ATOM 932 N N . PHE A 1 122 ? -2.384 -1.569 -0.151 1.00 84.19 122 PHE A N 1
ATOM 933 C CA . PHE A 1 122 ? -3.783 -1.946 -0.322 1.00 84.19 122 PHE A CA 1
ATOM 934 C C . PHE A 1 122 ? -4.170 -3.113 0.589 1.00 84.19 122 PHE A C 1
ATOM 936 O O . PHE A 1 122 ? -5.142 -2.999 1.339 1.00 84.19 122 PHE A O 1
ATOM 943 N N . LEU A 1 123 ? -3.407 -4.208 0.563 1.00 81.62 123 LEU A N 1
ATOM 944 C CA . LEU A 1 123 ? -3.635 -5.370 1.422 1.00 81.62 123 LEU A CA 1
ATOM 945 C C . LEU A 1 123 ? -3.569 -4.962 2.892 1.00 81.62 123 LEU A C 1
ATOM 947 O O . LEU A 1 123 ? -4.462 -5.285 3.666 1.00 81.62 123 LEU A O 1
ATOM 951 N N . GLY A 1 124 ? -2.566 -4.178 3.263 1.00 80.44 124 GLY A N 1
ATOM 952 C CA . GLY A 1 124 ? -2.361 -3.715 4.620 1.00 80.44 124 GLY A CA 1
ATOM 953 C C . GLY A 1 124 ? -3.485 -2.837 5.137 1.00 80.44 124 GLY A C 1
ATOM 954 O O . GLY A 1 124 ? -4.056 -3.150 6.170 1.00 80.44 124 GLY A O 1
ATOM 955 N N . CYS A 1 125 ? -3.874 -1.774 4.432 1.00 80.19 125 CYS A N 1
ATOM 956 C CA . CYS A 1 125 ? -4.988 -0.944 4.901 1.00 80.19 125 CYS A CA 1
ATOM 957 C C . CYS A 1 125 ? -6.332 -1.670 4.867 1.00 80.19 125 CYS A C 1
ATOM 959 O O . CYS A 1 125 ? -7.223 -1.335 5.651 1.00 80.19 125 CYS A O 1
ATOM 961 N N . THR A 1 126 ? -6.506 -2.614 3.941 1.00 76.75 126 THR A N 1
ATOM 962 C CA . THR A 1 126 ? -7.749 -3.373 3.784 1.00 76.75 126 THR A CA 1
ATOM 963 C C . THR A 1 126 ? -7.897 -4.427 4.861 1.00 76.75 126 THR A C 1
ATOM 965 O O . THR A 1 126 ? -8.979 -4.554 5.421 1.00 76.75 126 THR A O 1
ATOM 968 N N . PHE A 1 127 ? -6.829 -5.159 5.151 1.00 74.50 127 PHE A N 1
ATOM 969 C CA . PHE A 1 127 ? -6.878 -6.318 6.019 1.00 74.50 127 PHE A CA 1
ATOM 970 C C . PHE A 1 127 ? -6.389 -6.016 7.437 1.00 74.50 127 PHE A C 1
ATOM 972 O O . PHE A 1 127 ? -6.922 -6.625 8.353 1.00 74.50 127 PHE A O 1
ATOM 979 N N . LEU A 1 128 ? -5.469 -5.072 7.687 1.00 70.81 128 LEU A N 1
ATOM 980 C CA . LEU A 1 128 ? -5.105 -4.752 9.074 1.00 70.81 128 LEU A CA 1
ATOM 981 C C . LEU A 1 128 ? -6.251 -4.069 9.824 1.00 70.81 128 LEU A C 1
ATOM 983 O O . LEU A 1 128 ? -6.837 -3.082 9.373 1.00 70.81 128 LEU A O 1
ATOM 987 N N . LYS A 1 129 ? -6.472 -4.581 11.032 1.00 62.34 129 LYS A N 1
ATOM 988 C CA . LYS A 1 129 ? -7.368 -4.051 12.057 1.00 62.34 129 LYS A CA 1
ATOM 989 C C . LYS A 1 129 ? -6.707 -2.923 12.844 1.00 62.34 129 LYS A C 1
ATOM 991 O O . LYS A 1 129 ? -5.541 -3.099 13.271 1.00 62.34 129 LYS A O 1
#

Foldseek 3Di:
DVVVVVVPDDPVVVVLCVQFPQDPVVVLVVLVVLLVVLLVVCLVCLQPDFSVVSLVVLLVVLLVLVCVVPVDSVVSNVLSVVLLVVLLVVLVVVLVVDPCVPDDPSQDSRSSSSNSSSVSSSSSSRTGD